Protein AF-A0A352SCR5-F1 (afdb_monomer_lite)

Structure (mmCIF, N/CA/C/O backbone):
data_AF-A0A352SCR5-F1
#
_entry.id   AF-A0A352SCR5-F1
#
loop_
_atom_site.group_PDB
_atom_site.id
_atom_site.type_symbol
_atom_site.label_atom_id
_atom_site.label_alt_id
_atom_site.label_comp_id
_atom_site.label_asym_id
_atom_site.label_entity_id
_atom_site.label_seq_id
_atom_site.pdbx_PDB_ins_code
_atom_site.Cartn_x
_atom_site.Cartn_y
_atom_site.Cartn_z
_atom_site.occupancy
_atom_site.B_iso_or_equiv
_atom_site.auth_seq_id
_atom_site.auth_comp_id
_atom_site.auth_asym_id
_atom_site.auth_atom_id
_atom_site.pdbx_PDB_model_num
ATOM 1 N N . MET A 1 1 ? -56.573 34.563 38.865 1.00 50.62 1 MET A N 1
ATOM 2 C CA . MET A 1 1 ? -56.876 33.996 37.531 1.00 50.62 1 MET A CA 1
ATOM 3 C C . MET A 1 1 ? -56.025 34.792 36.550 1.00 50.62 1 MET A C 1
ATOM 5 O O . MET A 1 1 ? -56.255 35.981 36.461 1.00 50.62 1 MET A O 1
ATOM 9 N N . ALA A 1 2 ? -54.925 34.318 35.976 1.00 47.09 2 ALA A N 1
ATOM 10 C CA . ALA A 1 2 ? -54.704 33.037 35.330 1.00 47.09 2 ALA A CA 1
ATOM 11 C C . ALA A 1 2 ? -53.295 32.489 35.630 1.00 47.09 2 ALA A C 1
ATOM 13 O O . ALA A 1 2 ? -52.287 33.152 35.412 1.00 47.09 2 ALA A O 1
ATOM 14 N N . ASN A 1 3 ? -53.274 31.264 36.150 1.00 55.03 3 ASN A N 1
ATOM 15 C CA . ASN A 1 3 ? -52.256 30.271 35.824 1.00 55.03 3 ASN A CA 1
ATOM 16 C C . ASN A 1 3 ? -52.621 29.691 34.438 1.00 55.03 3 ASN A C 1
ATOM 18 O O . ASN A 1 3 ? -53.785 29.815 34.059 1.00 55.03 3 ASN A O 1
ATOM 22 N N . GLN A 1 4 ? -51.678 29.012 33.780 1.00 59.25 4 GLN A N 1
ATOM 23 C CA . GLN A 1 4 ? -51.726 28.302 32.484 1.00 59.25 4 GLN A CA 1
ATOM 24 C C . GLN A 1 4 ? -50.910 28.991 31.370 1.00 59.25 4 GLN A C 1
ATOM 26 O O . GLN A 1 4 ? -51.158 30.142 31.031 1.00 59.25 4 GLN A O 1
ATOM 31 N N . LEU A 1 5 ? -50.008 28.202 30.767 1.00 58.25 5 LEU A N 1
ATOM 32 C CA . LEU A 1 5 ? -49.126 28.455 29.610 1.00 58.25 5 LEU A CA 1
ATOM 33 C C . LEU A 1 5 ? -47.681 28.913 29.897 1.00 58.25 5 LEU A C 1
ATOM 35 O O . LEU A 1 5 ? -47.205 29.923 29.390 1.00 58.25 5 LEU A O 1
ATOM 39 N N . SER A 1 6 ? -46.935 28.083 30.622 1.00 57.31 6 SER A N 1
ATOM 40 C CA . SER A 1 6 ? -45.547 27.797 30.238 1.00 57.31 6 SER A CA 1
ATOM 41 C C . SER A 1 6 ? -45.318 26.313 30.489 1.00 57.31 6 SER A C 1
ATOM 43 O O . SER A 1 6 ? -44.952 25.883 31.582 1.00 57.31 6 SER A O 1
ATOM 45 N N . GLU A 1 7 ? -45.740 25.522 29.508 1.00 62.19 7 GLU A N 1
ATOM 46 C CA . GLU A 1 7 ? -45.633 24.071 29.511 1.00 62.19 7 GLU A CA 1
ATOM 47 C C . GLU A 1 7 ? -44.163 23.675 29.639 1.00 62.19 7 GLU A C 1
ATOM 49 O O . GLU A 1 7 ? -43.290 24.187 28.936 1.00 62.19 7 GLU A O 1
ATOM 54 N N . ALA A 1 8 ? -43.900 22.769 30.577 1.00 58.50 8 ALA A N 1
ATOM 55 C CA . ALA A 1 8 ? -42.606 22.149 30.757 1.00 58.50 8 ALA A CA 1
ATOM 56 C C . ALA A 1 8 ? -42.171 21.515 29.432 1.00 58.50 8 ALA A C 1
ATOM 58 O O . ALA A 1 8 ? -42.761 20.532 28.987 1.00 58.50 8 ALA A O 1
ATOM 59 N N . VAL A 1 9 ? -41.130 22.072 28.814 1.00 65.62 9 VAL A N 1
ATOM 60 C CA . VAL A 1 9 ? -40.387 21.385 27.759 1.00 65.62 9 VAL A CA 1
ATOM 61 C C . VAL A 1 9 ? -39.818 20.118 28.403 1.00 65.62 9 VAL A C 1
ATOM 63 O O . VAL A 1 9 ? -39.015 20.238 29.331 1.00 65.62 9 VAL A O 1
ATOM 66 N N . PRO A 1 10 ? -40.227 18.908 27.985 1.00 58.69 10 PRO A N 1
ATOM 67 C CA . PRO A 1 10 ? -39.616 17.703 28.507 1.00 58.69 10 PRO A CA 1
ATOM 68 C C . PRO A 1 10 ? -38.168 17.683 28.016 1.00 58.69 10 PRO A C 1
ATOM 70 O O . PRO A 1 10 ? -37.915 17.610 26.811 1.00 58.69 10 PRO A O 1
ATOM 73 N N . GLU A 1 11 ? -37.213 17.770 28.943 1.00 63.00 11 GLU A N 1
ATOM 74 C CA . G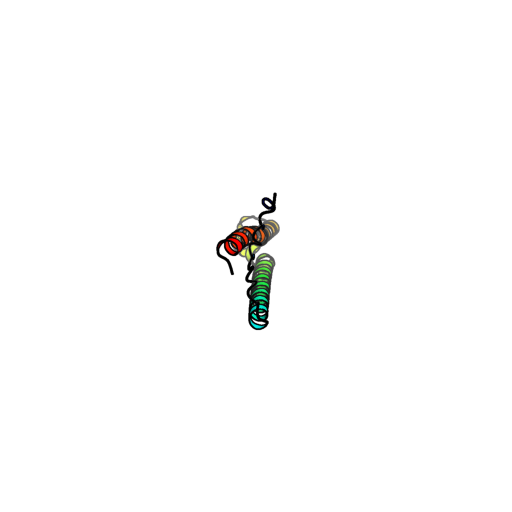LU A 1 11 ? -35.816 17.443 28.671 1.00 63.00 11 GLU A CA 1
ATOM 75 C C . GLU A 1 11 ? -35.771 15.980 28.233 1.00 63.00 11 GLU A C 1
ATOM 77 O O . GLU A 1 11 ? -35.737 15.053 29.044 1.00 63.00 11 GLU A O 1
ATOM 82 N N . ALA A 1 12 ? -35.821 15.763 26.921 1.00 58.44 12 ALA A N 1
ATOM 83 C CA . ALA A 1 12 ? -35.500 14.483 26.336 1.00 58.44 12 ALA A CA 1
ATOM 84 C C . ALA A 1 12 ? -34.067 14.157 26.763 1.00 58.44 12 ALA A C 1
ATOM 86 O O . ALA A 1 12 ? -33.098 14.744 26.276 1.00 58.44 12 ALA A O 1
ATOM 87 N N . SER A 1 13 ? -33.943 13.232 27.711 1.00 58.97 13 SER A N 1
ATOM 88 C CA . SER A 1 13 ? -32.684 12.639 28.119 1.00 58.97 13 SER A CA 1
ATOM 89 C C . SER A 1 13 ? -32.114 11.890 26.919 1.00 58.97 13 SER A C 1
ATOM 91 O O . SER A 1 13 ? -32.377 10.711 26.683 1.00 58.97 13 SER A O 1
ATOM 93 N N . VAL A 1 14 ? -31.317 12.596 26.117 1.00 61.81 14 VAL A N 1
ATOM 94 C CA . VAL A 1 14 ? -30.472 11.988 25.092 1.00 61.81 14 VAL A CA 1
ATOM 95 C C . VAL A 1 14 ? -29.389 11.209 25.832 1.00 61.81 14 VAL A C 1
ATOM 97 O O . VAL A 1 14 ? -28.266 11.671 26.033 1.00 61.81 14 VAL A O 1
ATOM 100 N N . GLY A 1 15 ? -29.750 10.007 26.276 1.00 50.72 15 GLY A N 1
ATOM 101 C CA . GLY A 1 15 ? -28.847 8.997 26.794 1.00 50.72 15 GLY A CA 1
ATOM 102 C C . GLY A 1 15 ? -27.939 8.522 25.671 1.00 50.72 15 GLY A C 1
ATOM 103 O O . GLY A 1 15 ? -28.139 7.457 25.095 1.00 50.72 15 GLY A O 1
ATOM 104 N N . ARG A 1 16 ? -26.925 9.321 25.334 1.00 60.34 16 ARG A N 1
ATOM 105 C CA . ARG A 1 16 ? -25.833 8.885 24.470 1.00 60.34 16 ARG A CA 1
ATOM 106 C C . ARG A 1 16 ? -24.986 7.911 25.285 1.00 60.34 16 ARG A C 1
ATOM 108 O O . ARG A 1 16 ? -24.032 8.323 25.942 1.00 60.34 16 ARG A O 1
ATOM 115 N N . GLN A 1 17 ? -25.353 6.630 25.259 1.00 58.66 17 GLN A N 1
ATOM 116 C CA . GLN A 1 17 ? -24.507 5.543 25.744 1.00 58.66 17 GLN A CA 1
ATOM 117 C C . GLN A 1 17 ? -23.204 5.545 24.932 1.00 58.66 17 GLN A C 1
ATOM 119 O O . GLN A 1 17 ? -23.093 4.930 23.876 1.00 58.66 17 GLN A O 1
ATOM 124 N N . ARG A 1 18 ? -22.202 6.288 25.405 1.00 62.62 18 ARG A N 1
ATOM 125 C CA . ARG A 1 18 ? -20.817 6.117 24.970 1.00 62.62 18 ARG A CA 1
ATOM 126 C C . ARG A 1 18 ? -20.321 4.833 25.623 1.00 62.62 18 ARG A C 1
ATOM 128 O O . ARG A 1 18 ? -20.017 4.838 26.812 1.00 62.62 18 ARG A O 1
ATOM 135 N N . GLY A 1 19 ? -20.278 3.742 24.860 1.00 63.81 19 GLY A N 1
ATOM 136 C CA . GLY A 1 19 ? -19.617 2.513 25.295 1.00 63.81 19 GLY A CA 1
ATOM 137 C C . GLY A 1 19 ? -18.195 2.828 25.765 1.00 63.81 19 GLY A C 1
ATOM 138 O O . GLY A 1 19 ? -17.433 3.498 25.063 1.00 63.81 19 GLY A O 1
ATOM 139 N N . THR A 1 20 ? -17.847 2.405 26.976 1.00 68.75 20 THR A N 1
ATOM 140 C CA . THR A 1 20 ? -16.520 2.619 27.552 1.00 68.75 20 THR A CA 1
ATOM 141 C C . THR A 1 20 ? -15.518 1.730 26.814 1.00 68.75 20 THR A C 1
ATOM 143 O O . THR A 1 20 ? -15.443 0.528 27.039 1.00 68.75 20 THR A O 1
ATOM 146 N N . THR A 1 21 ? -14.753 2.304 25.879 1.00 76.88 21 THR A N 1
ATOM 147 C CA . THR A 1 21 ? -13.668 1.568 25.207 1.00 76.88 21 THR A CA 1
ATOM 148 C C . THR A 1 21 ? -12.631 1.176 26.255 1.00 76.88 21 THR A C 1
ATOM 150 O O . THR A 1 21 ? -12.080 2.048 26.928 1.00 76.88 21 THR A O 1
ATOM 153 N N . THR A 1 22 ? -12.366 -0.120 26.419 1.00 89.69 22 THR A N 1
ATOM 154 C CA . THR A 1 22 ? -11.405 -0.580 27.425 1.00 89.69 22 THR A CA 1
ATOM 155 C C . THR A 1 22 ? -9.970 -0.434 26.913 1.00 89.69 22 THR A C 1
ATOM 157 O O . THR A 1 22 ? -9.705 -0.475 25.709 1.00 89.69 22 THR A O 1
ATOM 160 N N . THR A 1 23 ? -8.994 -0.342 27.821 1.00 90.25 23 THR A N 1
ATOM 161 C CA . THR A 1 23 ? -7.562 -0.361 27.465 1.00 90.25 23 THR A CA 1
ATOM 162 C C . THR A 1 23 ? -7.192 -1.615 26.660 1.00 90.25 23 THR A C 1
ATOM 164 O O . THR A 1 23 ? -6.311 -1.573 25.800 1.00 90.25 23 THR A O 1
ATOM 167 N N . LYS A 1 24 ? -7.872 -2.745 26.905 1.00 89.81 24 LYS A N 1
ATOM 168 C CA . LYS A 1 24 ? -7.667 -3.998 26.168 1.00 89.81 24 LYS A CA 1
ATOM 169 C C . LYS A 1 24 ? -8.118 -3.870 24.709 1.00 89.81 24 LYS A C 1
ATOM 171 O O . LYS A 1 24 ? -7.388 -4.311 23.821 1.00 89.81 24 LYS A O 1
ATOM 176 N N . ASP A 1 25 ? -9.255 -3.222 24.462 1.00 89.06 25 ASP A N 1
ATOM 177 C CA . ASP A 1 25 ? -9.768 -2.984 23.107 1.00 89.06 25 ASP A CA 1
ATOM 178 C C . ASP A 1 25 ? -8.861 -2.030 22.333 1.00 89.06 25 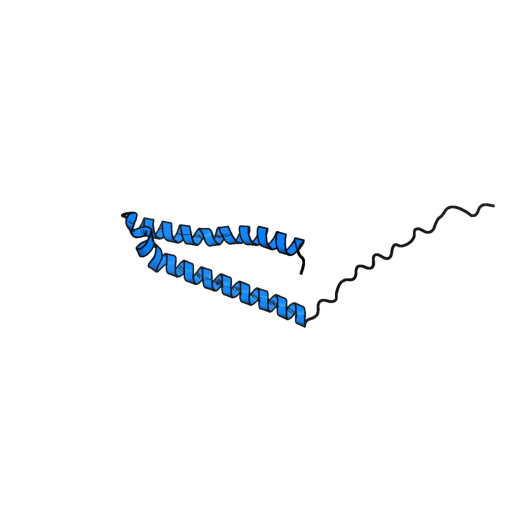ASP A C 1
ATOM 180 O O . ASP A 1 25 ? -8.520 -2.296 21.182 1.00 89.06 25 ASP A O 1
ATOM 184 N N . LEU A 1 26 ? -8.381 -0.967 22.985 1.00 90.94 26 LEU A N 1
ATOM 185 C CA . LEU A 1 26 ? -7.430 -0.039 22.375 1.00 90.94 26 LEU A CA 1
ATOM 186 C C . LEU A 1 26 ? -6.124 -0.743 21.982 1.00 90.94 26 LEU A C 1
ATOM 188 O O . LEU A 1 26 ? -5.660 -0.593 20.854 1.00 90.94 26 LEU A O 1
ATOM 192 N N . ARG A 1 27 ? -5.557 -1.568 22.873 1.00 93.94 27 ARG A N 1
ATOM 193 C CA . ARG A 1 27 ? -4.350 -2.358 22.572 1.00 93.94 27 ARG A CA 1
ATOM 194 C C . ARG A 1 27 ? -4.558 -3.291 21.383 1.00 93.94 27 ARG A C 1
ATOM 196 O O . ARG A 1 27 ? -3.655 -3.427 20.564 1.00 93.94 27 ARG A O 1
ATOM 203 N N . ARG A 1 28 ? -5.736 -3.912 21.268 1.00 92.12 28 ARG A N 1
ATOM 204 C CA . ARG A 1 28 ? -6.077 -4.779 20.132 1.00 92.12 28 ARG A CA 1
ATOM 205 C C . ARG A 1 28 ? -6.140 -3.995 18.821 1.00 92.12 28 ARG A C 1
ATOM 207 O O . ARG A 1 28 ? -5.574 -4.450 17.834 1.00 92.12 28 ARG A O 1
ATOM 214 N N . VAL A 1 29 ? -6.781 -2.825 18.818 1.00 92.50 29 VAL A N 1
ATOM 215 C CA . VAL A 1 29 ? -6.875 -1.954 17.632 1.00 92.50 29 VAL A CA 1
ATOM 216 C C . VAL A 1 29 ? -5.491 -1.477 17.195 1.00 92.50 29 VAL A C 1
ATOM 218 O O . VAL A 1 29 ? -5.162 -1.567 16.016 1.00 92.50 29 VAL A O 1
ATOM 221 N N . VAL A 1 30 ? -4.653 -1.037 18.137 1.00 95.19 30 VAL A N 1
ATOM 222 C CA . VAL A 1 30 ? -3.279 -0.606 17.839 1.00 95.19 30 VAL A CA 1
ATOM 223 C C . VAL A 1 30 ? -2.449 -1.764 17.287 1.00 95.19 30 VAL A C 1
ATOM 225 O O . VAL A 1 30 ? -1.783 -1.598 16.272 1.00 95.19 30 VAL A O 1
ATOM 228 N N . ALA A 1 31 ? -2.514 -2.949 17.900 1.00 96.81 31 ALA A N 1
ATOM 229 C CA . ALA A 1 31 ? -1.792 -4.119 17.405 1.00 96.81 31 ALA A CA 1
ATOM 230 C C . ALA A 1 31 ? -2.232 -4.501 15.982 1.00 96.81 31 ALA A C 1
ATOM 232 O O . ALA A 1 31 ? -1.383 -4.737 15.128 1.00 96.81 31 ALA A O 1
ATOM 233 N N . ALA A 1 32 ? -3.540 -4.496 15.707 1.00 95.12 32 ALA A N 1
ATOM 234 C CA . ALA A 1 32 ? -4.066 -4.748 14.368 1.00 95.12 32 ALA A CA 1
ATOM 235 C C . ALA A 1 32 ? -3.573 -3.702 13.352 1.00 95.12 32 ALA A C 1
ATOM 237 O O . ALA A 1 32 ? -3.134 -4.072 12.266 1.00 95.12 32 ALA A O 1
ATOM 238 N N . ALA A 1 33 ? -3.567 -2.416 13.722 1.00 94.31 33 ALA A N 1
ATOM 239 C CA . ALA A 1 33 ? -3.057 -1.341 12.872 1.00 94.31 33 ALA A CA 1
ATOM 240 C C . ALA A 1 33 ? -1.553 -1.483 12.589 1.00 94.31 33 ALA A C 1
ATOM 242 O O . ALA A 1 33 ? -1.116 -1.259 11.463 1.00 94.31 33 ALA A O 1
ATOM 243 N N . MET A 1 34 ? -0.760 -1.893 13.582 1.00 97.38 34 MET A N 1
ATOM 244 C CA . MET A 1 34 ? 0.678 -2.131 13.418 1.00 97.38 34 MET A CA 1
ATOM 245 C C . MET A 1 34 ? 0.956 -3.326 12.512 1.00 97.38 34 MET A C 1
ATOM 247 O O . MET A 1 34 ? 1.751 -3.205 11.587 1.00 97.38 34 MET A O 1
ATOM 251 N N . VAL A 1 35 ? 0.280 -4.458 12.730 1.00 97.44 35 VAL A N 1
ATOM 252 C CA . VAL A 1 35 ? 0.427 -5.643 11.871 1.00 97.44 35 VAL A CA 1
ATOM 253 C C . VAL A 1 35 ? 0.027 -5.316 10.434 1.00 97.44 35 VAL A C 1
ATOM 255 O O . VAL A 1 35 ? 0.771 -5.648 9.517 1.00 97.44 35 VAL A O 1
ATOM 258 N N . GLY A 1 36 ? -1.092 -4.611 10.239 1.00 94.00 36 GLY A N 1
ATOM 259 C CA . GLY A 1 36 ? -1.509 -4.136 8.919 1.00 94.00 36 GLY A CA 1
ATOM 260 C C . GLY A 1 36 ? -0.463 -3.222 8.277 1.00 94.00 36 GLY A C 1
ATOM 261 O O . GLY A 1 36 ? -0.063 -3.454 7.142 1.00 94.00 36 GLY A O 1
ATOM 262 N N . SER A 1 37 ? 0.061 -2.253 9.033 1.00 95.19 37 SER A N 1
ATOM 263 C CA . SER A 1 37 ? 1.105 -1.337 8.550 1.00 95.19 37 SER A CA 1
ATOM 264 C C . SER A 1 37 ? 2.376 -2.079 8.129 1.00 95.19 37 SER A C 1
ATOM 266 O O . SER A 1 37 ? 2.949 -1.781 7.086 1.00 95.19 37 SER A O 1
ATOM 268 N N . VAL A 1 38 ? 2.822 -3.061 8.918 1.00 97.56 38 VAL A N 1
ATOM 269 C CA . VAL A 1 38 ? 4.007 -3.869 8.597 1.00 97.56 38 VAL A CA 1
ATOM 270 C C . VAL A 1 38 ? 3.762 -4.739 7.369 1.00 97.56 38 VAL A C 1
ATOM 272 O O . VAL A 1 38 ? 4.632 -4.804 6.506 1.00 97.56 38 VAL A O 1
ATOM 275 N N . ALA A 1 39 ? 2.594 -5.379 7.267 1.00 95.31 39 ALA A N 1
ATOM 276 C CA . ALA A 1 39 ? 2.238 -6.194 6.109 1.00 95.31 39 ALA A CA 1
ATOM 277 C C . ALA A 1 39 ? 2.211 -5.356 4.824 1.00 95.31 39 ALA A C 1
ATOM 279 O O . ALA A 1 39 ? 2.792 -5.757 3.820 1.00 95.31 39 ALA A O 1
ATOM 280 N N . GLU A 1 40 ? 1.626 -4.156 4.870 1.00 93.62 40 GLU A N 1
ATOM 281 C CA . GLU A 1 40 ? 1.699 -3.224 3.74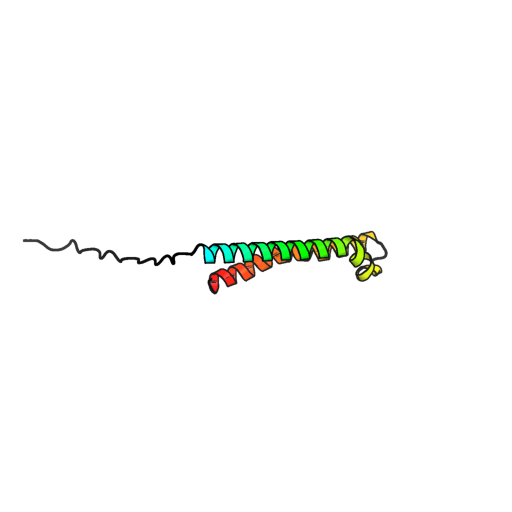8 1.00 93.62 40 GLU A CA 1
ATOM 282 C C . GLU A 1 40 ? 3.152 -2.888 3.395 1.00 93.62 40 GLU A C 1
ATOM 284 O O . GLU A 1 40 ? 3.556 -3.032 2.247 1.00 93.62 40 GLU A O 1
ATOM 289 N N . TRP A 1 41 ? 3.975 -2.476 4.359 1.00 94.75 41 TRP A N 1
ATOM 290 C CA . TRP A 1 41 ? 5.378 -2.153 4.077 1.00 94.75 41 TRP A CA 1
ATOM 291 C C . TRP A 1 41 ? 6.156 -3.329 3.485 1.00 94.75 41 TRP A C 1
ATOM 293 O O . TRP A 1 41 ? 6.948 -3.130 2.563 1.00 94.75 41 TRP A O 1
ATOM 303 N N . TYR A 1 42 ? 5.912 -4.538 3.987 1.00 96.88 42 TYR A N 1
ATOM 304 C CA . TYR A 1 42 ? 6.542 -5.756 3.500 1.00 96.88 42 TYR A CA 1
ATOM 305 C C . TYR A 1 42 ? 6.213 -6.008 2.027 1.00 96.88 42 TYR A C 1
ATOM 307 O O . TYR A 1 42 ? 7.130 -6.131 1.215 1.00 96.88 42 TYR A O 1
ATOM 315 N N . GLU A 1 43 ? 4.926 -6.014 1.672 1.00 93.62 43 GLU A N 1
ATOM 316 C CA . GLU A 1 43 ? 4.479 -6.255 0.297 1.00 93.62 43 GLU A CA 1
ATOM 317 C C . GLU A 1 43 ? 5.048 -5.206 -0.662 1.00 93.62 43 GLU A C 1
ATOM 319 O O . GLU A 1 43 ? 5.587 -5.555 -1.709 1.00 93.62 43 GLU A O 1
ATOM 324 N N . PHE A 1 44 ? 5.018 -3.919 -0.298 1.00 93.88 44 PHE A N 1
ATOM 325 C CA . PHE A 1 44 ? 5.545 -2.864 -1.169 1.00 93.88 44 PHE A CA 1
ATOM 326 C C . PHE A 1 44 ? 7.056 -2.938 -1.343 1.00 93.88 44 PHE A C 1
ATOM 328 O O . PHE A 1 44 ? 7.551 -2.773 -2.458 1.00 93.88 44 PHE A O 1
ATOM 335 N N . PHE A 1 45 ? 7.796 -3.212 -0.271 1.00 95.69 45 PHE A N 1
ATOM 336 C CA . PHE A 1 45 ? 9.238 -3.375 -0.374 1.00 95.69 45 PHE A CA 1
ATOM 337 C C . PHE A 1 45 ? 9.589 -4.573 -1.261 1.00 95.69 45 PHE A C 1
ATOM 339 O O . PHE A 1 45 ? 10.378 -4.435 -2.197 1.00 95.69 45 PHE A O 1
ATOM 346 N N . LEU A 1 46 ? 8.936 -5.716 -1.033 1.00 96.38 46 LEU A N 1
ATOM 347 C CA . LEU A 1 46 ? 9.127 -6.931 -1.818 1.00 96.38 46 LEU A CA 1
ATOM 348 C C . LEU A 1 46 ? 8.828 -6.691 -3.305 1.00 96.38 46 LEU A C 1
ATOM 350 O O . LEU A 1 46 ? 9.659 -7.002 -4.162 1.00 96.38 46 LEU A O 1
ATOM 354 N N . TYR A 1 47 ? 7.677 -6.089 -3.616 1.00 95.69 47 TYR A N 1
ATOM 355 C CA . TYR A 1 47 ? 7.273 -5.799 -4.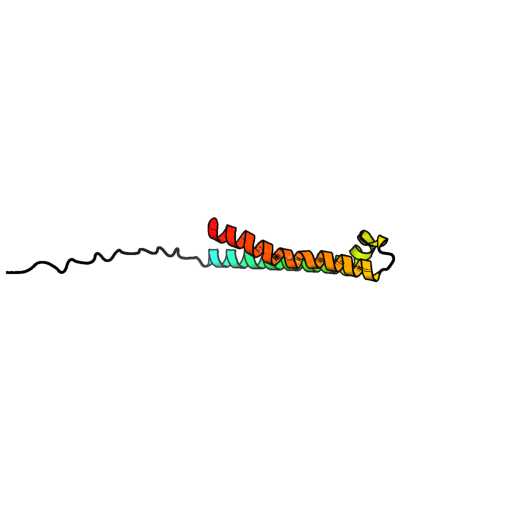992 1.00 95.69 47 TYR A CA 1
ATOM 356 C C . TYR A 1 47 ? 8.174 -4.754 -5.656 1.00 95.69 47 TYR A C 1
ATOM 358 O O . TYR A 1 47 ? 8.493 -4.881 -6.838 1.00 95.69 47 TYR A O 1
ATOM 366 N N . GLY A 1 48 ? 8.622 -3.740 -4.914 1.00 96.75 48 GLY A N 1
ATOM 367 C CA . GLY A 1 48 ? 9.551 -2.723 -5.402 1.00 96.75 48 GLY A CA 1
ATOM 368 C C . GLY A 1 48 ? 10.915 -3.316 -5.757 1.00 96.75 48 GLY A C 1
ATOM 369 O O . GLY A 1 48 ? 11.422 -3.087 -6.856 1.00 96.75 48 GLY A O 1
ATOM 370 N N . THR A 1 49 ? 11.484 -4.148 -4.878 1.00 97.62 49 THR A N 1
ATOM 371 C CA . THR A 1 49 ? 12.737 -4.868 -5.154 1.00 97.62 49 THR A CA 1
ATOM 372 C C . THR A 1 49 ? 12.584 -5.827 -6.336 1.00 97.62 49 THR A C 1
ATOM 374 O O . THR A 1 49 ? 13.438 -5.855 -7.222 1.00 97.62 49 THR A O 1
ATOM 377 N N . ALA A 1 50 ? 11.477 -6.571 -6.408 1.00 97.00 50 ALA A N 1
ATOM 378 C CA . ALA A 1 50 ? 11.201 -7.458 -7.535 1.00 97.00 50 ALA A CA 1
ATOM 379 C C . ALA A 1 50 ? 11.018 -6.688 -8.856 1.00 97.00 50 ALA A C 1
ATOM 381 O O . ALA A 1 50 ? 11.489 -7.139 -9.900 1.00 97.00 50 ALA A O 1
ATOM 382 N N . SER A 1 51 ? 10.415 -5.498 -8.818 1.00 96.81 51 SER A N 1
ATOM 383 C CA . SER A 1 51 ? 10.272 -4.625 -9.990 1.00 96.81 51 SER A CA 1
ATOM 384 C C . SER A 1 51 ? 11.623 -4.142 -10.506 1.00 96.81 51 SER A C 1
ATOM 386 O O . SER A 1 51 ? 11.866 -4.183 -11.711 1.00 96.81 51 SER A O 1
ATOM 388 N N . ALA A 1 52 ? 12.518 -3.763 -9.591 1.00 95.56 52 ALA A N 1
ATOM 389 C CA . ALA A 1 52 ? 13.858 -3.295 -9.922 1.00 95.56 52 ALA A CA 1
ATOM 390 C C . ALA A 1 52 ? 14.761 -4.400 -10.497 1.00 95.56 52 ALA A C 1
ATOM 392 O O . ALA A 1 52 ? 15.576 -4.125 -11.375 1.00 95.56 52 ALA A O 1
ATOM 393 N N . LEU A 1 53 ? 14.637 -5.637 -10.001 1.00 94.94 53 LEU A N 1
ATOM 394 C CA . LEU A 1 53 ? 15.600 -6.708 -10.292 1.00 94.94 53 LEU A CA 1
ATOM 395 C C . LEU A 1 53 ? 15.078 -7.788 -11.248 1.00 94.94 53 LEU A C 1
ATOM 397 O O . LEU A 1 53 ? 15.852 -8.358 -12.015 1.00 94.94 53 LEU A O 1
ATOM 401 N N . VAL A 1 54 ? 13.781 -8.099 -11.205 1.00 94.19 54 VAL A N 1
ATOM 402 C CA . VAL A 1 54 ? 13.226 -9.313 -11.825 1.00 94.19 54 VAL A CA 1
ATOM 403 C C . VAL A 1 54 ? 12.204 -8.986 -12.907 1.00 94.19 54 VAL A C 1
ATOM 405 O O . VAL A 1 54 ? 12.286 -9.516 -14.013 1.00 94.19 54 VAL A O 1
ATOM 408 N N . PHE A 1 55 ? 11.232 -8.113 -12.636 1.00 94.19 55 PHE A N 1
ATOM 409 C CA . PHE A 1 55 ? 10.057 -8.007 -13.506 1.00 94.19 55 PHE A CA 1
ATOM 410 C C . PHE A 1 55 ? 10.360 -7.438 -14.888 1.00 94.19 55 PHE A C 1
ATOM 412 O O . PHE A 1 55 ? 9.844 -7.966 -15.876 1.00 94.19 55 PHE A O 1
ATOM 419 N N . GLY A 1 56 ? 11.234 -6.431 -14.983 1.00 91.62 56 GLY A N 1
ATOM 420 C CA . GLY A 1 56 ? 11.625 -5.862 -16.274 1.00 91.62 56 GLY A CA 1
ATOM 421 C C . GLY A 1 56 ? 12.232 -6.914 -17.202 1.00 91.62 56 GLY A C 1
ATOM 422 O O . GLY A 1 56 ? 11.860 -7.017 -18.370 1.00 91.62 56 GLY A O 1
ATOM 423 N N . THR A 1 57 ? 13.092 -7.776 -16.654 1.00 88.69 57 THR A N 1
ATOM 424 C CA . THR A 1 57 ? 13.757 -8.825 -17.428 1.00 88.69 57 THR A CA 1
ATOM 425 C C . THR A 1 57 ? 12.916 -10.074 -17.607 1.00 88.69 57 THR A C 1
ATOM 427 O O . THR A 1 57 ? 13.273 -10.863 -18.462 1.00 88.69 57 THR A O 1
ATOM 430 N N . HIS A 1 58 ? 11.859 -10.320 -16.829 1.00 90.69 58 HIS A N 1
ATOM 431 C CA . HIS A 1 58 ? 11.064 -11.554 -16.927 1.00 90.69 58 HIS A CA 1
ATOM 432 C C . HIS A 1 58 ? 9.738 -11.365 -17.660 1.00 90.69 58 HIS A C 1
ATOM 434 O O . HIS A 1 58 ? 9.411 -12.173 -18.530 1.00 90.69 58 HIS A O 1
ATOM 440 N N . PHE A 1 59 ? 9.019 -10.282 -17.370 1.00 89.25 59 PHE A N 1
ATOM 441 C CA . PHE A 1 59 ? 7.695 -10.012 -17.930 1.00 89.25 59 PHE A CA 1
ATOM 442 C C . PHE A 1 59 ? 7.738 -9.041 -19.115 1.00 89.25 59 PHE A C 1
ATOM 444 O O . PHE A 1 59 ? 6.937 -9.174 -20.038 1.00 89.25 59 PHE A O 1
ATOM 451 N N . PHE A 1 60 ? 8.716 -8.129 -19.155 1.00 88.75 60 PHE A N 1
ATOM 452 C CA . PHE A 1 60 ? 8.803 -7.070 -20.171 1.00 88.75 60 PHE A CA 1
ATOM 453 C C . PHE A 1 60 ? 9.994 -7.223 -21.137 1.00 88.75 60 PHE A C 1
ATOM 455 O O . PHE A 1 60 ? 10.483 -6.253 -21.706 1.00 88.75 60 PHE A O 1
ATOM 462 N N . LYS A 1 61 ? 10.428 -8.465 -21.403 1.00 80.69 61 LYS A N 1
ATOM 463 C CA . LYS A 1 61 ? 11.522 -8.788 -22.352 1.00 80.69 61 LYS A CA 1
ATOM 464 C C . LYS A 1 61 ? 11.289 -8.271 -23.776 1.00 80.69 61 LYS A C 1
ATOM 466 O O . LYS A 1 61 ? 12.240 -8.036 -24.515 1.00 80.69 61 LYS A O 1
ATOM 471 N N . LYS A 1 62 ? 10.022 -8.172 -24.188 1.00 79.56 62 LYS A N 1
ATOM 472 C CA . LYS A 1 62 ? 9.623 -7.911 -25.581 1.00 79.56 62 LYS A CA 1
ATOM 473 C C . LYS A 1 62 ? 9.778 -6.452 -26.009 1.00 79.56 62 LYS A C 1
ATOM 475 O O . LYS A 1 62 ? 9.619 -6.172 -27.190 1.00 79.56 62 LYS A O 1
ATOM 480 N N . THR A 1 63 ? 10.093 -5.542 -25.090 1.00 76.25 63 THR A N 1
ATOM 481 C CA . THR A 1 63 ? 10.164 -4.107 -25.392 1.00 76.25 63 THR A CA 1
ATOM 482 C C . THR A 1 63 ? 11.397 -3.723 -26.218 1.00 76.25 63 THR A C 1
ATOM 484 O O . THR A 1 63 ? 11.480 -2.609 -26.713 1.00 76.25 63 THR A O 1
ATOM 487 N N . GLY A 1 64 ? 12.364 -4.629 -26.404 1.00 72.00 64 GLY A N 1
ATOM 488 C CA . GLY A 1 64 ? 13.558 -4.398 -27.232 1.00 72.00 64 GLY A CA 1
ATOM 489 C C . GLY A 1 64 ? 14.632 -3.523 -26.569 1.00 72.00 64 GLY A C 1
ATOM 490 O O . GLY A 1 64 ? 15.807 -3.675 -26.891 1.00 72.00 64 GLY A O 1
ATOM 491 N N . ASN A 1 65 ? 14.259 -2.690 -25.591 1.00 86.62 65 ASN A N 1
ATOM 492 C CA . ASN A 1 65 ? 15.151 -1.890 -24.751 1.00 86.62 65 ASN A CA 1
ATOM 493 C C . ASN A 1 65 ? 14.992 -2.271 -23.257 1.00 86.62 65 ASN A C 1
ATOM 495 O O . ASN A 1 65 ? 13.870 -2.243 -22.741 1.00 86.62 65 ASN A O 1
ATOM 499 N N . PRO A 1 66 ? 16.085 -2.595 -22.532 1.00 85.56 66 PRO A N 1
ATOM 500 C CA . PRO A 1 66 ? 16.045 -2.909 -21.099 1.00 85.56 66 PRO A CA 1
ATOM 501 C C . PRO A 1 66 ? 15.416 -1.822 -20.216 1.00 85.56 66 PRO A C 1
ATOM 503 O O . PRO A 1 66 ? 14.779 -2.142 -19.212 1.00 85.56 66 PRO A O 1
ATOM 506 N N . VAL A 1 67 ? 15.574 -0.547 -20.585 1.00 91.44 67 VAL A N 1
ATOM 507 C CA . VAL A 1 67 ? 15.036 0.586 -19.815 1.00 91.44 67 VAL A CA 1
ATOM 508 C C . VAL A 1 67 ? 13.511 0.594 -19.853 1.00 91.44 67 VAL A C 1
ATOM 510 O O . VAL A 1 67 ? 12.870 0.767 -18.819 1.00 91.44 67 VAL A O 1
ATOM 513 N N . ASP A 1 68 ? 12.916 0.327 -21.011 1.00 93.50 68 ASP A N 1
ATOM 514 C CA . ASP A 1 68 ? 11.462 0.353 -21.160 1.00 93.50 68 ASP A CA 1
ATOM 515 C C . ASP A 1 68 ? 10.800 -0.782 -20.367 1.00 93.50 68 ASP A C 1
ATOM 517 O O . ASP A 1 68 ? 9.735 -0.601 -19.777 1.00 93.50 68 ASP A O 1
ATOM 521 N N . GLY A 1 69 ? 11.457 -1.945 -20.284 1.00 93.12 69 GLY A N 1
ATOM 522 C CA . GLY A 1 69 ? 11.008 -3.041 -19.426 1.00 93.12 69 GLY A CA 1
ATOM 523 C C . GLY A 1 69 ? 11.059 -2.693 -17.936 1.00 93.12 69 GLY A C 1
ATOM 524 O O . GLY A 1 69 ? 10.158 -3.067 -17.184 1.00 93.12 69 GLY A O 1
ATOM 525 N N . LEU A 1 70 ? 12.071 -1.933 -17.508 1.00 93.81 70 LEU A N 1
ATOM 526 C CA . LEU A 1 70 ? 12.175 -1.427 -16.139 1.00 93.81 70 LEU A CA 1
ATOM 527 C C . LEU A 1 70 ? 11.080 -0.395 -15.833 1.00 93.81 70 LEU A C 1
ATOM 529 O O . LEU A 1 70 ? 10.437 -0.476 -14.787 1.00 93.81 70 LEU A O 1
ATOM 533 N N . ILE A 1 71 ? 10.821 0.533 -16.758 1.00 95.62 71 ILE A N 1
ATOM 534 C CA . ILE A 1 71 ? 9.737 1.518 -16.633 1.00 95.62 71 ILE A CA 1
ATOM 535 C C . ILE A 1 71 ? 8.387 0.805 -16.525 1.00 95.62 71 ILE A C 1
ATOM 537 O O . ILE A 1 71 ? 7.599 1.129 -15.640 1.00 95.62 71 ILE A O 1
ATOM 541 N N . ALA A 1 72 ? 8.133 -0.202 -17.364 1.00 94.94 72 ALA A N 1
ATOM 542 C CA . ALA A 1 72 ? 6.901 -0.985 -17.310 1.00 94.94 72 ALA A CA 1
ATOM 543 C C . ALA A 1 72 ? 6.752 -1.763 -15.986 1.00 94.94 72 ALA A C 1
ATOM 545 O O . ALA A 1 72 ? 5.661 -1.808 -15.413 1.00 94.94 72 ALA A O 1
ATOM 546 N N . ALA A 1 73 ? 7.845 -2.315 -15.450 1.00 95.81 73 ALA A N 1
ATOM 547 C CA . ALA A 1 73 ? 7.852 -2.965 -14.140 1.00 95.81 73 ALA A CA 1
ATOM 548 C C . ALA A 1 73 ? 7.528 -1.991 -12.996 1.00 95.81 73 ALA A C 1
ATOM 550 O O . ALA A 1 73 ? 6.687 -2.291 -12.148 1.00 95.81 73 ALA A O 1
ATOM 551 N N . PHE A 1 74 ? 8.131 -0.800 -12.990 1.00 96.19 74 PHE A N 1
ATOM 552 C CA . PHE A 1 74 ? 7.801 0.232 -12.006 1.00 96.19 74 PHE A CA 1
ATOM 553 C C . PHE A 1 74 ? 6.397 0.810 -12.196 1.00 96.19 74 PHE A C 1
ATOM 555 O O . PHE A 1 74 ? 5.756 1.165 -11.210 1.00 96.19 74 PHE A O 1
ATOM 562 N N . ALA A 1 75 ? 5.884 0.866 -13.426 1.00 96.00 75 ALA A N 1
ATOM 563 C CA . ALA A 1 75 ? 4.502 1.253 -13.682 1.00 96.00 75 ALA A CA 1
ATOM 564 C C . ALA A 1 75 ? 3.524 0.257 -1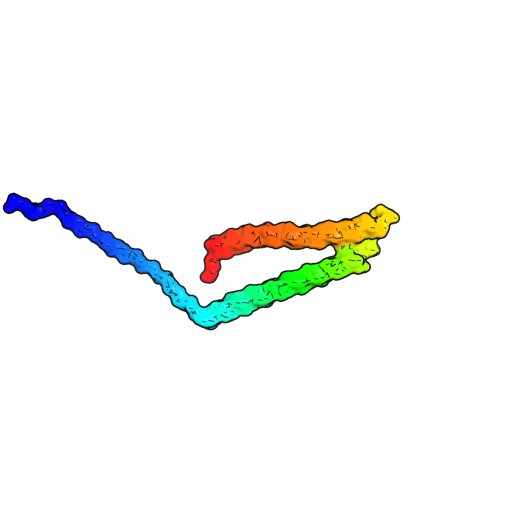3.041 1.00 96.00 75 ALA A C 1
ATOM 566 O O . ALA A 1 75 ? 2.563 0.679 -12.403 1.00 96.00 75 ALA A O 1
ATOM 567 N N . LEU A 1 76 ? 3.800 -1.052 -13.121 1.00 93.75 76 LEU A N 1
ATOM 568 C CA . LEU A 1 76 ? 3.019 -2.067 -12.407 1.00 93.75 76 LEU A CA 1
ATOM 569 C C . LEU A 1 76 ? 3.093 -1.872 -10.885 1.00 93.75 76 LEU A C 1
ATOM 571 O O . LEU A 1 76 ? 2.065 -1.905 -10.213 1.00 93.75 76 LEU A O 1
ATOM 575 N N . TYR A 1 77 ? 4.283 -1.606 -10.343 1.00 95.50 77 TYR A N 1
ATOM 576 C CA . TYR A 1 77 ? 4.443 -1.274 -8.924 1.00 95.50 77 TYR A CA 1
ATOM 577 C C . TYR A 1 77 ? 3.630 -0.033 -8.516 1.00 95.50 77 TYR A C 1
ATOM 579 O O . TYR A 1 77 ? 2.975 -0.027 -7.471 1.00 95.50 77 TYR A O 1
ATOM 587 N N . ALA A 1 78 ? 3.596 0.996 -9.367 1.00 95.81 78 ALA A N 1
ATOM 588 C CA . ALA A 1 78 ? 2.834 2.221 -9.140 1.00 95.81 78 ALA A CA 1
ATOM 589 C C . ALA A 1 78 ? 1.315 1.977 -9.039 1.00 95.81 78 ALA A C 1
ATOM 591 O O . ALA A 1 78 ? 0.640 2.670 -8.275 1.00 95.81 78 ALA A O 1
ATOM 592 N N . VAL A 1 79 ? 0.772 0.957 -9.718 1.00 95.00 79 VAL A N 1
ATOM 593 C CA . VAL A 1 79 ? -0.651 0.576 -9.593 1.00 95.00 79 VAL A CA 1
ATOM 594 C C . VAL A 1 79 ? -1.011 0.240 -8.143 1.00 95.00 79 VAL A C 1
ATOM 596 O O . VAL A 1 79 ? -2.081 0.627 -7.674 1.00 95.00 79 VAL A O 1
ATOM 599 N N . GLY A 1 80 ? -0.104 -0.393 -7.391 1.00 89.50 80 GLY A N 1
ATOM 600 C CA . GLY A 1 80 ? -0.313 -0.679 -5.970 1.00 89.50 80 GLY A CA 1
ATOM 601 C C . GLY A 1 80 ? -0.519 0.585 -5.126 1.00 89.50 80 GLY A C 1
ATOM 602 O O . GLY A 1 80 ? -1.319 0.591 -4.192 1.00 89.50 80 GLY A O 1
ATOM 603 N N . PHE A 1 81 ? 0.137 1.696 -5.475 1.00 91.19 81 PHE A N 1
ATOM 604 C CA . PHE A 1 81 ? -0.073 2.975 -4.789 1.00 91.19 81 PHE A CA 1
ATOM 605 C C . PHE A 1 81 ? -1.435 3.575 -5.100 1.00 91.19 81 PHE A C 1
ATOM 607 O O . PHE A 1 81 ? -2.064 4.108 -4.192 1.00 91.19 81 PHE A O 1
ATOM 614 N N . ALA A 1 82 ? -1.910 3.452 -6.340 1.00 94.12 82 ALA A N 1
ATOM 615 C CA . ALA A 1 82 ? -3.255 3.878 -6.717 1.00 94.12 82 ALA A CA 1
ATOM 616 C C . ALA A 1 82 ? -4.343 2.996 -6.082 1.00 94.12 82 ALA A C 1
ATOM 618 O O . ALA A 1 82 ? -5.420 3.485 -5.748 1.00 94.12 82 ALA A O 1
ATOM 619 N N . ALA A 1 83 ? -4.060 1.712 -5.848 1.00 93.38 83 ALA A N 1
ATOM 620 C CA . ALA A 1 83 ? -4.984 0.809 -5.171 1.00 93.38 83 ALA A CA 1
ATOM 621 C C . ALA A 1 83 ? -5.243 1.209 -3.707 1.00 93.38 83 ALA A C 1
ATOM 623 O O . ALA A 1 83 ? -6.344 0.990 -3.213 1.00 93.38 83 ALA A O 1
ATOM 624 N N . ARG A 1 84 ? -4.282 1.840 -3.015 1.00 91.44 84 ARG A N 1
ATOM 625 C CA . ARG A 1 84 ? -4.452 2.276 -1.616 1.00 91.44 84 ARG A CA 1
ATOM 626 C C . ARG A 1 84 ? -5.597 3.267 -1.385 1.00 91.44 84 ARG A C 1
ATOM 628 O O . ARG A 1 84 ? -6.450 2.958 -0.558 1.00 91.44 84 ARG A O 1
ATOM 635 N N . PRO A 1 85 ? -5.669 4.433 -2.059 1.00 94.50 85 PRO A N 1
ATOM 636 C CA . PRO A 1 85 ? -6.786 5.352 -1.873 1.00 94.50 85 PRO A CA 1
ATOM 637 C C . PRO A 1 85 ? -8.113 4.700 -2.263 1.00 94.50 85 PRO A C 1
ATOM 639 O O . PRO A 1 85 ? -9.107 4.906 -1.577 1.00 94.50 85 PRO A O 1
ATOM 642 N N . ILE A 1 86 ? -8.125 3.850 -3.296 1.00 96.19 86 ILE A N 1
ATOM 643 C CA . ILE A 1 86 ? -9.321 3.097 -3.693 1.00 96.19 86 ILE A CA 1
ATOM 644 C C . ILE A 1 86 ? -9.761 2.161 -2.561 1.00 96.19 86 ILE A C 1
ATOM 646 O O . ILE A 1 86 ? -10.921 2.185 -2.158 1.00 96.19 86 ILE A O 1
ATOM 650 N N . GLY A 1 87 ? -8.834 1.384 -2.000 1.00 92.25 87 GLY A N 1
ATOM 651 C CA . GLY A 1 87 ? -9.086 0.520 -0.852 1.00 92.25 87 GLY A CA 1
ATOM 652 C C . GLY A 1 87 ? -9.570 1.313 0.360 1.00 92.25 87 GLY A C 1
ATOM 653 O O . GLY A 1 87 ? -10.568 0.941 0.960 1.00 92.25 87 GLY A O 1
ATOM 654 N N . GLY A 1 88 ? -8.935 2.441 0.679 1.00 92.75 88 GLY A N 1
ATOM 655 C CA . GLY A 1 88 ? -9.344 3.316 1.779 1.00 92.75 88 GLY A CA 1
ATOM 656 C C . GLY A 1 88 ? -10.761 3.865 1.613 1.00 92.75 88 GLY A C 1
ATOM 657 O O . GLY A 1 88 ? -11.525 3.867 2.571 1.00 92.75 88 GLY A O 1
ATOM 658 N N . ILE A 1 89 ? -11.151 4.263 0.399 1.00 95.62 89 ILE A N 1
ATOM 659 C CA . ILE A 1 89 ? -12.519 4.716 0.105 1.00 95.62 89 ILE A CA 1
ATOM 660 C C . ILE A 1 89 ? -13.512 3.562 0.270 1.00 95.62 89 ILE A C 1
ATOM 662 O O . ILE A 1 89 ? -14.529 3.712 0.943 1.00 95.62 89 ILE A O 1
ATOM 666 N N . VAL A 1 90 ? -13.216 2.405 -0.326 1.00 94.69 90 VAL A N 1
ATOM 667 C CA . VAL A 1 90 ? -14.106 1.239 -0.310 1.00 94.69 90 VAL A CA 1
ATOM 668 C C . VAL A 1 90 ? -14.247 0.692 1.110 1.00 94.69 90 VAL A C 1
ATOM 670 O O . VAL A 1 90 ? -15.351 0.640 1.646 1.00 94.69 90 VAL A O 1
ATOM 673 N N . PHE A 1 91 ? -13.143 0.317 1.750 1.00 90.44 91 PHE A N 1
ATOM 674 C CA . PHE A 1 91 ? -13.146 -0.249 3.097 1.00 90.44 91 PHE A CA 1
ATOM 675 C C . PHE A 1 91 ? -13.484 0.784 4.174 1.00 90.44 91 PHE A C 1
ATOM 677 O O . PHE A 1 91 ? -14.045 0.399 5.193 1.00 90.44 91 PHE A O 1
ATOM 684 N N . GLY A 1 92 ? -13.229 2.075 3.946 1.00 90.56 92 GLY A N 1
ATOM 685 C CA . GLY A 1 92 ? -13.733 3.156 4.795 1.00 90.56 92 GLY A CA 1
ATOM 686 C C . GLY A 1 92 ? -15.256 3.235 4.745 1.00 90.56 92 GLY A C 1
ATOM 687 O O . GLY A 1 92 ? -15.904 3.168 5.783 1.00 90.56 92 GLY A O 1
ATOM 688 N N . TYR A 1 93 ? -15.843 3.239 3.543 1.00 93.69 93 TYR A N 1
ATOM 689 C CA . TYR A 1 93 ? -17.298 3.199 3.379 1.00 93.69 93 TYR A CA 1
ATOM 690 C C . TYR A 1 93 ? -17.925 1.958 4.032 1.00 93.69 93 TYR A C 1
ATOM 692 O O . TYR A 1 93 ? -18.931 2.060 4.735 1.00 93.69 93 TYR A O 1
ATOM 700 N N . TYR A 1 94 ? -17.334 0.777 3.824 1.00 92.06 94 TYR A N 1
ATOM 701 C CA . TYR A 1 94 ? -17.807 -0.453 4.462 1.00 92.06 94 TYR A CA 1
ATOM 702 C C . TYR A 1 94 ? -17.617 -0.427 5.986 1.00 92.06 94 TYR A C 1
ATOM 704 O O . TYR A 1 94 ? -18.516 -0.854 6.706 1.00 92.06 94 TYR A O 1
ATOM 712 N N . GLY A 1 95 ? -16.502 0.106 6.486 1.00 87.69 95 GLY A N 1
ATOM 713 C CA . GLY A 1 95 ? -16.241 0.266 7.917 1.00 87.69 95 GLY A CA 1
ATOM 714 C C . GLY A 1 95 ? -17.242 1.198 8.601 1.00 87.69 95 GLY A C 1
ATOM 715 O O . GLY A 1 95 ? -17.743 0.874 9.676 1.00 87.69 95 GLY A O 1
ATOM 716 N N . ASP A 1 96 ? -17.610 2.296 7.939 1.00 87.94 96 ASP A N 1
ATOM 717 C CA . ASP A 1 96 ? -18.603 3.253 8.433 1.00 87.94 96 ASP A CA 1
ATOM 718 C C . ASP A 1 96 ? -20.027 2.678 8.397 1.00 87.94 96 ASP A C 1
ATOM 720 O O . ASP A 1 96 ? -20.834 2.939 9.290 1.00 87.94 96 ASP A O 1
ATOM 724 N N . LYS A 1 97 ? -20.348 1.877 7.372 1.00 85.69 97 LYS A N 1
ATOM 725 C CA . LYS A 1 97 ? -21.691 1.315 7.167 1.00 85.69 97 LYS A CA 1
ATOM 726 C C . LYS A 1 97 ? -21.977 0.081 8.019 1.00 85.69 97 LYS A C 1
ATOM 728 O O . LYS A 1 97 ? -23.101 -0.075 8.490 1.00 85.69 97 LYS A O 1
ATOM 733 N N . PHE A 1 98 ? -21.006 -0.817 8.160 1.00 81.69 98 PHE A N 1
ATOM 734 C CA . PHE A 1 98 ? -21.189 -2.086 8.870 1.00 81.69 98 PHE A CA 1
ATOM 735 C C . PHE A 1 98 ? -20.739 -2.027 10.331 1.00 81.69 98 PHE A C 1
ATOM 737 O O . PHE A 1 98 ? -21.120 -2.904 11.101 1.00 81.69 98 PHE A O 1
ATOM 744 N N . GLY A 1 99 ? -20.053 -0.951 10.729 1.00 72.56 99 GLY A N 1
ATOM 745 C CA . GLY A 1 99 ? -19.754 -0.654 12.123 1.00 72.56 99 GLY A CA 1
ATOM 746 C C . GLY A 1 99 ? -18.724 -1.593 12.755 1.00 72.56 99 GLY A C 1
ATOM 747 O O . GLY A 1 99 ? -18.436 -2.683 12.265 1.00 72.56 99 GLY A O 1
ATOM 748 N N . ARG A 1 100 ? -18.135 -1.102 13.847 1.00 61.22 100 ARG A N 1
ATOM 749 C CA . ARG A 1 100 ? -17.026 -1.704 14.596 1.00 61.22 100 ARG A CA 1
ATOM 750 C C . ARG A 1 100 ? -17.490 -2.703 15.648 1.00 61.22 100 ARG A C 1
ATOM 752 O O . ARG A 1 100 ? -18.413 -2.333 16.407 1.00 61.22 100 ARG A O 1
#

Sequence (100 aa):
MANQLSEAVPEASVGRQRGTTTTKDLRRVVAAAMVGSVAEWYEFFLYGTASALVFGTHFFKKTGNPVDGLIAAFALYAVGFAARPIGGIVFGYYGDKFGR

Secondary structure (DSSP, 8-state):
----------------------HHHHHHHHHHHHHHHHHHHHHHHHHHHHIIIIIHHHT-GGGSSHHHHHHHHHHHHHHHHHHHHHHHHHHHHHHHHH--

pLDDT: mean 85.0, std 14.41, range [47.09, 97.62]

Foldseek 3Di:
DDDDDPDDPPPPPPPPPPPDCDPVNVVVVVVVVVVVVVVVVVVLVVLVVCLQPPQLVPVVVPPVDSVVSSVVSVVVSVVVVVVVVVCCVVVVVVCVVVDD

Radius of gyration: 27.52 Å; cha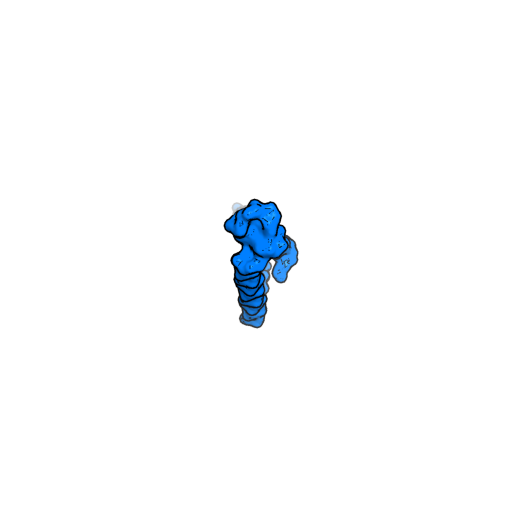ins: 1; bounding box: 73×46×65 Å